Protein AF-A0A379B1W5-F1 (afdb_monomer)

Secondary structure (DSSP, 8-state):
--SSGGGTTT----TTT-THHHHHHHH---HHHHHHHHHT-HHHHHHHHHHHHHHIIIII-THHHHHHHHHTHHHHHHHHTGGGHHHHIIIIIIHHHHHHHHHIIIIIIIIIIIIIIIHHHHHHHHHHHHHHHHH----HHHHHHHHHHHHHHHHHHHHTTTT-

Solvent-accessible surface area (backbone atoms only — not comparable to full-atom values): 9416 Å² total; per-residue (Å²): 99,92,72,60,80,87,41,62,93,76,65,88,78,66,57,89,86,38,64,67,62,57,60,54,54,76,74,54,73,51,72,68,49,53,54,59,49,46,76,74,31,68,67,52,53,52,52,50,51,50,53,52,50,50,47,42,36,66,71,74,39,61,70,50,54,60,52,52,40,61,76,42,36,76,62,44,52,37,61,74,49,57,69,45,51,65,59,46,43,53,62,48,51,53,47,46,53,51,50,51,52,50,46,48,46,52,53,49,45,52,44,44,44,47,51,43,53,52,48,39,50,52,49,49,54,50,52,51,52,55,54,58,52,63,72,62,76,85,50,68,68,63,52,55,52,52,52,54,50,52,50,53,50,53,52,50,42,55,74,73,47,76,82,110

Sequence (164 aa):
MLYGDFFKDVIFVNADAHPTMHIMKEEFHGALAMVSHSLHSPVLYLATAGVLSAWLLYVKLPHLPAKIAQAFRPVYVLFENKYYLDALYFNVFAKGTRALGTFFWKVGDTAIIDNGIVNGSAKLVGAIAAQVRKAQTGFIYTYAAAMVFGVLVLLGMTFWGLFR

Mean predicted aligned error: 12.97 Å

Radius of gyration: 44.99 Å; Cα contacts (8 Å, |Δi|>4): 48; chains: 1; bounding box: 79×56×116 Å

Organism: Neisseria gonorrhoeae (NCBI:txid485)

Structure (mmCIF, N/CA/C/O backbone):
data_AF-A0A379B1W5-F1
#
_entry.id   AF-A0A379B1W5-F1
#
loop_
_atom_site.group_PDB
_atom_site.id
_atom_site.type_symbol
_atom_site.label_atom_id
_atom_site.label_alt_id
_atom_site.label_comp_id
_atom_site.label_asym_id
_atom_site.label_entity_id
_atom_site.label_seq_id
_atom_site.pdbx_PDB_ins_code
_atom_site.Cartn_x
_atom_site.Cartn_y
_atom_site.Cartn_z
_atom_site.occupancy
_atom_site.B_iso_or_equiv
_atom_site.auth_seq_id
_atom_site.auth_comp_id
_atom_site.auth_asym_id
_atom_site.auth_atom_id
_atom_site.pdbx_PDB_model_num
ATOM 1 N N . MET A 1 1 ? 27.502 27.803 -24.308 1.00 57.12 1 MET A N 1
ATOM 2 C CA . MET A 1 1 ? 26.954 28.785 -23.347 1.00 57.12 1 MET A CA 1
ATOM 3 C C . MET A 1 1 ? 28.073 29.364 -22.500 1.00 57.12 1 MET A C 1
ATOM 5 O O . MET A 1 1 ? 28.280 30.556 -22.599 1.00 57.12 1 MET A O 1
ATOM 9 N N . LEU A 1 2 ? 28.849 28.559 -21.767 1.00 65.44 2 LEU A N 1
ATOM 10 C CA . LEU A 1 2 ? 30.014 29.064 -21.022 1.00 65.44 2 LEU A CA 1
ATOM 11 C C . LEU A 1 2 ? 31.213 29.451 -21.918 1.00 65.44 2 LEU A C 1
ATOM 13 O O . LEU A 1 2 ? 31.936 30.390 -21.616 1.00 65.44 2 LEU A O 1
ATOM 17 N N . TYR A 1 3 ? 31.390 28.756 -23.046 1.00 68.25 3 TYR A N 1
ATOM 18 C CA . TYR A 1 3 ? 32.382 29.084 -24.073 1.00 68.25 3 TYR A CA 1
ATOM 19 C C . TYR A 1 3 ? 31.663 29.650 -25.310 1.00 68.25 3 TYR A C 1
ATOM 21 O O . TYR A 1 3 ? 30.730 29.017 -25.824 1.00 68.25 3 TYR A O 1
ATOM 29 N N . GLY A 1 4 ? 32.050 30.857 -25.734 1.00 69.88 4 GLY A N 1
ATOM 30 C CA . GLY A 1 4 ? 31.433 31.644 -26.814 1.00 69.88 4 GLY A CA 1
ATOM 31 C C . GLY A 1 4 ? 31.075 33.072 -26.374 1.00 69.88 4 GLY A C 1
ATOM 32 O O . GLY A 1 4 ? 31.181 33.400 -25.197 1.00 69.88 4 GLY A O 1
ATOM 33 N N . ASP A 1 5 ? 30.625 33.920 -27.304 1.00 72.38 5 ASP A N 1
ATOM 34 C CA . ASP A 1 5 ? 30.341 35.340 -27.015 1.00 72.38 5 ASP A CA 1
ATOM 35 C C . ASP A 1 5 ? 29.021 35.580 -26.254 1.00 72.38 5 ASP A C 1
ATOM 37 O O . ASP A 1 5 ? 28.769 36.680 -25.777 1.00 72.38 5 ASP A O 1
ATOM 41 N N . PHE A 1 6 ? 28.176 34.553 -26.105 1.00 71.94 6 PHE A N 1
ATOM 42 C CA . PHE A 1 6 ? 26.817 34.686 -25.561 1.00 71.94 6 PHE A CA 1
ATOM 43 C C . PHE A 1 6 ? 26.758 35.145 -24.089 1.00 71.94 6 PHE A C 1
ATOM 45 O O . PHE A 1 6 ? 25.831 35.853 -23.717 1.00 71.94 6 PHE A O 1
ATOM 52 N N . PHE A 1 7 ? 27.736 34.764 -23.258 1.00 76.75 7 PHE A N 1
ATOM 53 C CA . PHE A 1 7 ? 27.849 35.194 -21.850 1.00 76.75 7 PHE A CA 1
ATOM 54 C C . PHE A 1 7 ? 29.179 35.894 -21.548 1.00 76.75 7 PHE A C 1
ATOM 56 O O . PHE A 1 7 ? 29.622 35.942 -20.395 1.00 76.75 7 PHE A O 1
ATOM 63 N N . LYS A 1 8 ? 29.833 36.420 -22.585 1.00 68.88 8 LYS A N 1
ATOM 64 C CA . LYS A 1 8 ? 31.078 37.167 -22.427 1.00 68.88 8 LYS A CA 1
ATOM 65 C C . LYS A 1 8 ? 30.826 38.366 -21.504 1.00 68.88 8 LYS A C 1
ATOM 67 O O . LYS A 1 8 ? 29.803 39.030 -21.628 1.00 68.88 8 LYS A O 1
ATOM 72 N N . ASP A 1 9 ? 31.711 38.557 -20.527 1.00 75.00 9 ASP A N 1
ATOM 73 C CA . ASP A 1 9 ? 31.689 39.633 -19.518 1.00 75.00 9 ASP A CA 1
ATOM 74 C C . ASP A 1 9 ? 30.594 39.560 -18.432 1.00 75.00 9 ASP A C 1
ATOM 76 O O . ASP A 1 9 ? 30.586 40.379 -17.514 1.00 75.00 9 ASP A O 1
ATOM 80 N N . VAL A 1 10 ? 29.708 38.556 -18.468 1.00 79.94 10 VAL A N 1
ATOM 81 C CA . VAL A 1 10 ? 28.697 38.323 -17.413 1.00 79.94 10 VAL A CA 1
ATOM 82 C C . VAL A 1 10 ? 29.147 37.242 -16.428 1.00 79.94 10 VAL A C 1
ATOM 84 O O . VAL A 1 10 ? 28.869 37.325 -15.233 1.00 79.94 10 VAL A O 1
ATOM 87 N N . ILE A 1 11 ? 29.852 36.218 -16.919 1.00 76.50 11 ILE A N 1
ATOM 88 C CA . ILE A 1 11 ? 30.320 35.087 -16.113 1.00 76.50 11 ILE A CA 1
ATOM 89 C C . ILE A 1 11 ? 31.849 35.103 -16.072 1.00 76.50 11 ILE A C 1
ATOM 91 O O . ILE A 1 11 ? 32.508 34.910 -17.092 1.00 76.50 11 ILE A O 1
ATOM 95 N N . PHE A 1 12 ? 32.407 35.281 -14.875 1.00 75.50 12 PHE A N 1
ATOM 96 C CA . PHE A 1 12 ? 33.846 35.218 -14.625 1.00 75.50 12 PHE A CA 1
ATOM 97 C C . PHE A 1 12 ? 34.201 33.867 -14.005 1.00 75.50 12 PHE A C 1
ATOM 99 O O . PHE A 1 12 ? 33.796 33.561 -12.885 1.00 75.50 12 PHE A O 1
ATOM 106 N N . VAL A 1 13 ? 34.961 33.048 -14.734 1.00 74.19 13 VAL A N 1
ATOM 107 C CA . VAL A 1 13 ? 35.455 31.756 -14.240 1.00 74.19 13 VAL A CA 1
ATOM 108 C C . VAL A 1 13 ? 36.926 31.909 -13.871 1.00 74.19 13 VAL A C 1
ATOM 110 O O . VAL A 1 13 ? 37.757 32.171 -14.737 1.00 74.19 13 VAL A O 1
ATOM 113 N N . ASN A 1 14 ? 37.253 31.739 -12.587 1.00 77.00 14 ASN A N 1
ATOM 114 C CA . ASN A 1 14 ? 38.642 31.657 -12.139 1.00 77.00 14 ASN A CA 1
ATOM 115 C C . ASN A 1 14 ? 39.210 30.289 -12.541 1.00 77.00 14 ASN A C 1
ATOM 117 O O . ASN A 1 14 ? 38.819 29.256 -11.988 1.00 77.00 14 ASN A O 1
ATOM 121 N N . ALA A 1 15 ? 40.102 30.310 -13.525 1.00 69.81 15 ALA A N 1
ATOM 122 C CA . ALA A 1 15 ? 40.657 29.120 -14.148 1.00 69.81 15 ALA A CA 1
ATOM 123 C C . ALA A 1 15 ? 41.733 28.433 -13.278 1.00 69.81 15 ALA A C 1
ATOM 125 O O . ALA A 1 15 ? 41.878 27.214 -13.348 1.00 69.81 15 ALA A O 1
ATOM 126 N N . ASP A 1 16 ? 42.387 29.179 -12.378 1.00 75.25 16 ASP A N 1
ATOM 127 C CA . ASP A 1 16 ? 43.385 28.649 -11.436 1.00 75.25 16 ASP A CA 1
ATOM 128 C C . ASP A 1 16 ? 42.739 27.809 -10.325 1.00 75.25 16 ASP A C 1
ATOM 130 O O . ASP A 1 16 ? 43.295 26.807 -9.879 1.00 75.25 16 ASP A O 1
ATOM 134 N N . ALA A 1 17 ? 41.532 28.185 -9.890 1.00 79.06 17 ALA A N 1
ATOM 135 C CA . ALA A 1 17 ? 40.773 27.436 -8.888 1.00 79.06 17 ALA A CA 1
ATOM 136 C C . ALA A 1 17 ? 40.044 26.205 -9.467 1.00 79.06 17 ALA A C 1
ATOM 138 O O . ALA A 1 17 ? 39.684 25.299 -8.717 1.00 79.06 17 ALA A O 1
ATOM 139 N N . HIS A 1 18 ? 39.813 26.161 -10.787 1.00 75.31 18 HIS A N 1
ATOM 140 C CA . HIS A 1 18 ? 39.005 25.127 -11.448 1.00 75.31 18 HIS A CA 1
ATOM 141 C C . HIS A 1 18 ? 39.684 24.597 -12.727 1.00 75.31 18 HIS A C 1
ATOM 143 O O . HIS A 1 18 ? 39.225 24.880 -13.839 1.00 75.31 18 HIS A O 1
ATOM 149 N N . PRO A 1 19 ? 40.739 23.769 -12.597 1.00 79.19 19 PRO A N 1
ATOM 150 C CA . PRO A 1 19 ? 41.521 23.276 -13.737 1.00 79.19 19 PRO A CA 1
ATOM 151 C C . PRO A 1 19 ? 40.707 22.425 -14.730 1.00 79.19 19 PRO A C 1
ATOM 153 O O . PRO A 1 19 ? 41.030 22.360 -15.915 1.00 79.19 19 PRO A O 1
ATOM 156 N N . THR A 1 20 ? 39.600 21.819 -14.291 1.00 78.75 20 THR A N 1
ATOM 157 C CA . THR A 1 20 ? 38.675 21.042 -15.139 1.00 78.75 20 THR A CA 1
ATOM 158 C C . THR A 1 20 ? 37.995 21.880 -16.226 1.00 78.75 20 THR A C 1
ATOM 160 O O . THR A 1 20 ? 37.583 21.341 -17.255 1.00 78.75 20 THR A O 1
ATOM 163 N N . MET A 1 21 ? 37.926 23.202 -16.048 1.00 74.88 21 MET A N 1
ATOM 164 C CA . MET A 1 21 ? 37.337 24.128 -17.020 1.00 74.88 21 MET A CA 1
ATOM 165 C C . MET A 1 21 ? 38.229 24.346 -18.248 1.00 74.88 21 MET A C 1
ATOM 167 O O . MET A 1 21 ? 37.732 24.790 -19.284 1.00 74.88 21 MET A O 1
ATOM 171 N N . HIS A 1 22 ? 39.521 24.021 -18.168 1.00 74.19 22 HIS A N 1
ATOM 172 C CA . HIS A 1 22 ? 40.408 24.017 -19.333 1.00 74.19 22 HIS A CA 1
ATOM 173 C C . HIS A 1 22 ? 40.166 22.789 -20.209 1.00 74.19 22 HIS A C 1
ATOM 175 O O . HIS A 1 22 ? 39.947 22.929 -21.407 1.00 74.19 22 HIS A O 1
ATOM 181 N N . ILE A 1 23 ? 40.081 21.610 -19.591 1.00 78.25 23 ILE A N 1
ATOM 182 C CA . ILE A 1 23 ? 39.837 20.337 -20.286 1.00 78.25 23 ILE A CA 1
ATOM 183 C C . ILE A 1 23 ? 38.469 20.360 -20.984 1.00 78.25 23 ILE A C 1
ATOM 185 O O . ILE A 1 23 ? 38.334 19.987 -22.145 1.00 78.25 23 ILE A O 1
ATOM 189 N N . MET A 1 24 ? 37.440 20.890 -20.315 1.00 75.50 24 MET A N 1
ATOM 190 C CA . MET A 1 24 ? 36.100 20.998 -20.899 1.00 75.50 24 MET A CA 1
ATOM 191 C C . MET A 1 24 ? 36.037 21.965 -22.096 1.00 75.50 24 MET A C 1
ATOM 193 O O . MET A 1 24 ? 35.170 21.816 -22.956 1.00 75.50 24 MET A O 1
ATOM 197 N N . LYS A 1 25 ? 36.943 22.950 -22.169 1.00 74.50 25 LYS A N 1
ATOM 198 C CA . LYS A 1 25 ? 37.034 23.883 -23.301 1.00 74.50 25 LYS A CA 1
ATOM 199 C C . LYS A 1 25 ? 37.604 23.207 -24.550 1.00 74.50 25 LYS A C 1
ATOM 201 O O . LYS A 1 25 ? 37.180 23.551 -25.647 1.00 74.50 25 LYS A O 1
ATOM 206 N N . GLU A 1 26 ? 38.537 22.275 -24.381 1.00 76.06 26 GLU A N 1
ATOM 207 C CA . GLU A 1 26 ? 39.169 21.538 -25.485 1.00 76.06 26 GLU A CA 1
ATOM 208 C C . GLU A 1 26 ? 38.189 20.561 -26.150 1.00 76.06 26 GLU A C 1
ATOM 210 O O . GLU A 1 26 ? 38.157 20.450 -27.371 1.00 76.06 26 GLU A O 1
ATOM 215 N N . GLU A 1 27 ? 37.311 19.934 -25.367 1.00 75.19 27 GLU A N 1
ATOM 216 C CA . GLU A 1 27 ? 36.285 19.007 -25.870 1.00 75.19 27 GLU A CA 1
ATOM 217 C C . GLU A 1 27 ? 35.031 19.719 -26.427 1.00 75.19 27 GLU A C 1
ATOM 219 O O . GLU A 1 27 ? 34.225 19.135 -27.162 1.00 75.19 27 GLU A O 1
ATOM 224 N N . PHE A 1 28 ? 34.832 21.003 -26.107 1.00 74.00 28 PHE A N 1
ATOM 225 C CA . PHE A 1 28 ? 33.651 21.760 -26.527 1.00 74.00 28 PHE A CA 1
ATOM 226 C C . PHE A 1 28 ? 33.848 22.417 -27.901 1.00 74.00 28 PHE A C 1
ATOM 228 O O . PHE A 1 28 ? 34.289 23.556 -28.027 1.00 74.00 28 PHE A O 1
ATOM 235 N N . HIS A 1 29 ? 33.397 21.727 -28.946 1.00 76.62 29 HIS A N 1
ATOM 236 C CA . HIS A 1 29 ? 33.528 22.167 -30.342 1.00 76.62 29 HIS A CA 1
ATOM 237 C C . HIS A 1 29 ? 32.405 23.123 -30.818 1.00 76.62 29 HIS A C 1
ATOM 239 O O . HIS A 1 29 ? 32.289 23.429 -32.004 1.00 76.62 29 HIS A O 1
ATOM 245 N N . GLY A 1 30 ? 31.566 23.626 -29.905 1.00 81.62 30 GLY A N 1
ATOM 246 C CA . GLY A 1 30 ? 30.457 24.536 -30.215 1.00 81.62 30 GLY A CA 1
ATOM 247 C C . GLY A 1 30 ? 29.130 23.841 -30.550 1.00 81.62 30 GLY A C 1
ATOM 248 O O . GLY A 1 30 ? 29.060 22.636 -30.778 1.00 81.62 30 GLY A O 1
ATOM 249 N N . ALA A 1 31 ? 28.039 24.617 -30.573 1.00 80.31 31 ALA A N 1
ATOM 250 C CA . ALA A 1 31 ? 26.682 24.081 -30.733 1.00 80.31 31 ALA A CA 1
ATOM 251 C C . ALA A 1 31 ? 26.451 23.418 -32.104 1.00 80.31 31 ALA A C 1
ATOM 253 O O . ALA A 1 31 ? 25.837 22.358 -32.178 1.00 80.31 31 ALA A O 1
ATOM 254 N N . LEU A 1 32 ? 26.979 24.003 -33.185 1.00 82.25 32 LEU A N 1
ATOM 255 C CA . LEU A 1 32 ? 26.853 23.426 -34.528 1.00 82.25 32 LEU A CA 1
ATOM 256 C C . LEU A 1 32 ? 27.629 22.111 -34.671 1.00 82.25 32 LEU A C 1
ATOM 258 O O . LEU A 1 32 ? 27.135 21.192 -35.318 1.00 82.25 32 LEU A O 1
ATOM 262 N N . ALA A 1 33 ? 28.791 21.992 -34.021 1.00 83.56 33 ALA A N 1
ATOM 263 C CA . ALA A 1 33 ? 29.552 20.746 -33.998 1.00 83.56 33 ALA A CA 1
ATOM 264 C C . ALA A 1 33 ? 28.835 19.647 -33.200 1.00 83.56 33 ALA A C 1
ATOM 266 O O . ALA A 1 33 ? 28.872 18.482 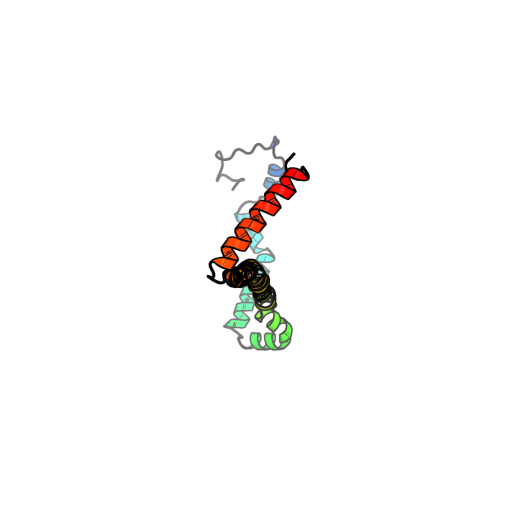-33.582 1.00 83.56 33 ALA A O 1
ATOM 267 N N . MET A 1 34 ? 28.120 20.000 -32.126 1.00 83.00 34 MET A N 1
ATOM 268 C CA . MET A 1 34 ? 27.267 19.036 -31.419 1.00 83.00 34 MET A CA 1
ATOM 269 C C . MET A 1 34 ? 26.105 18.548 -32.286 1.00 83.00 34 MET A C 1
ATOM 271 O O . MET A 1 34 ? 25.789 17.359 -32.276 1.00 83.00 34 MET A O 1
ATOM 275 N N . VAL A 1 35 ? 25.475 19.444 -33.055 1.00 85.50 35 VAL A N 1
ATOM 276 C CA . VAL A 1 35 ? 24.389 19.072 -33.973 1.00 85.50 35 VAL A CA 1
ATOM 277 C C . VAL A 1 35 ? 24.907 18.151 -35.075 1.00 85.50 35 VAL A C 1
ATOM 279 O O . VAL A 1 35 ? 24.300 17.109 -35.315 1.00 85.50 35 VAL A O 1
ATOM 282 N N . SER A 1 36 ? 26.038 18.475 -35.707 1.00 87.50 36 SER A N 1
ATOM 283 C CA . SER A 1 36 ? 26.619 17.611 -36.741 1.00 87.50 36 SER A CA 1
ATOM 284 C C . SER A 1 36 ? 27.065 16.260 -36.179 1.00 87.50 36 SER A C 1
ATOM 286 O O . SER A 1 36 ? 26.840 15.232 -36.813 1.00 87.50 36 SER A O 1
ATOM 288 N N . HIS A 1 37 ? 27.613 16.229 -34.963 1.00 86.06 37 HIS A N 1
ATOM 289 C CA . HIS A 1 37 ? 27.961 14.980 -34.290 1.00 86.06 37 HIS A CA 1
ATOM 290 C C . HIS A 1 37 ? 26.721 14.124 -33.984 1.00 86.06 37 HIS A C 1
ATOM 292 O O . HIS A 1 37 ? 26.741 12.908 -34.174 1.00 86.06 37 HIS A O 1
ATOM 298 N N . SER A 1 38 ? 25.611 14.754 -33.588 1.00 85.62 38 SER A N 1
ATOM 299 C CA . SER A 1 38 ? 24.331 14.071 -33.360 1.00 85.62 38 SER A CA 1
ATOM 300 C C . SER A 1 38 ? 23.817 13.353 -34.615 1.00 85.62 38 SER A C 1
ATOM 302 O O . SER A 1 38 ? 23.275 12.254 -34.503 1.00 85.62 38 SER A O 1
ATOM 304 N N . LEU A 1 39 ? 24.061 13.905 -35.814 1.00 89.00 39 LEU A N 1
ATOM 305 C CA . LEU A 1 39 ? 23.669 13.276 -37.086 1.00 89.00 39 LEU A CA 1
ATOM 306 C C . LEU A 1 39 ? 24.348 11.925 -37.333 1.00 89.00 39 LEU A C 1
ATOM 308 O O . LEU A 1 39 ? 23.765 11.063 -37.985 1.00 89.00 39 LEU A O 1
ATOM 312 N N . HIS A 1 40 ? 25.551 11.733 -36.794 1.00 90.56 40 HIS A N 1
ATOM 313 C CA . HIS A 1 40 ? 26.306 10.486 -36.909 1.00 90.56 40 HIS A CA 1
ATOM 314 C C . HIS A 1 40 ? 26.237 9.620 -35.646 1.00 90.56 40 HIS A C 1
ATOM 316 O O . HIS A 1 40 ? 26.875 8.568 -35.580 1.00 90.56 40 HIS A O 1
ATOM 322 N N . SER A 1 41 ? 25.458 10.038 -34.646 1.00 92.06 41 SER A N 1
ATOM 323 C CA . SER A 1 41 ? 25.336 9.316 -33.388 1.00 92.06 41 SER A CA 1
ATOM 324 C C . SER A 1 41 ? 24.481 8.052 -33.550 1.00 92.06 41 SER A C 1
ATOM 326 O O . SER A 1 41 ? 23.395 8.108 -34.139 1.00 92.06 41 SER A O 1
ATOM 328 N N . PRO A 1 42 ? 24.888 6.917 -32.949 1.00 93.00 42 PRO A N 1
ATOM 329 C CA . PRO A 1 42 ? 24.076 5.700 -32.939 1.00 93.00 42 PRO A CA 1
ATOM 330 C C . PRO A 1 42 ? 22.705 5.916 -32.284 1.00 93.00 42 PRO A C 1
ATOM 332 O O . PRO A 1 42 ? 21.741 5.244 -32.645 1.00 93.00 42 PRO A O 1
ATOM 335 N N . VAL A 1 43 ? 22.588 6.882 -31.367 1.00 93.25 43 VAL A N 1
ATOM 336 C CA . VAL A 1 43 ? 21.318 7.229 -30.713 1.00 93.25 43 VAL A CA 1
ATOM 337 C C . VAL A 1 43 ? 20.290 7.710 -31.737 1.00 93.25 43 VAL A C 1
ATOM 339 O O . VAL A 1 43 ? 19.144 7.258 -31.710 1.00 93.25 43 VAL A O 1
ATOM 342 N N . LEU A 1 44 ? 20.697 8.577 -32.672 1.00 93.50 44 LEU A N 1
ATOM 343 C CA . LEU A 1 44 ? 19.799 9.104 -33.699 1.00 93.50 44 LEU A CA 1
ATOM 344 C C . LEU A 1 44 ? 19.330 7.990 -34.640 1.00 93.50 44 LEU A C 1
ATOM 346 O O . LEU A 1 44 ? 18.145 7.918 -34.975 1.00 93.50 44 LEU A O 1
ATOM 350 N N . TYR A 1 45 ? 20.236 7.091 -35.025 1.00 94.94 45 TYR A N 1
ATOM 351 C CA . TYR A 1 45 ? 19.902 5.960 -35.886 1.00 94.94 45 TYR A CA 1
ATOM 352 C C . TYR A 1 45 ? 18.946 4.977 -35.211 1.00 94.94 45 TYR A C 1
ATOM 354 O O . TYR A 1 45 ? 17.957 4.586 -35.829 1.00 94.94 45 TYR A O 1
ATOM 362 N N . LEU A 1 46 ? 19.176 4.620 -33.944 1.00 95.94 46 LEU A N 1
ATOM 363 C CA . LEU A 1 46 ? 18.285 3.727 -33.196 1.00 95.94 46 LEU A CA 1
ATOM 364 C C . LEU A 1 46 ? 16.901 4.348 -32.978 1.00 95.94 46 LEU A C 1
ATOM 366 O O . LEU A 1 46 ? 15.890 3.670 -33.164 1.00 95.94 46 LEU A O 1
ATOM 370 N N . ALA A 1 47 ? 16.839 5.640 -32.645 1.00 95.56 47 ALA A N 1
ATOM 371 C CA . ALA A 1 47 ? 15.575 6.355 -32.498 1.00 95.56 47 ALA A CA 1
ATOM 372 C C . ALA A 1 47 ? 14.796 6.392 -33.823 1.00 95.56 47 ALA A C 1
ATOM 374 O O . ALA A 1 47 ? 13.613 6.046 -33.862 1.00 95.56 47 ALA A O 1
ATOM 375 N N . THR A 1 48 ? 15.473 6.736 -34.923 1.00 95.94 48 THR A N 1
ATOM 376 C CA . THR A 1 48 ? 14.866 6.768 -36.262 1.00 95.94 48 THR A CA 1
ATOM 377 C C . THR A 1 48 ? 14.398 5.376 -36.685 1.00 95.94 48 THR A C 1
ATOM 379 O O . THR A 1 48 ? 13.268 5.222 -37.146 1.00 95.94 48 THR A O 1
ATOM 382 N N . ALA A 1 49 ? 15.209 4.339 -36.462 1.00 96.75 49 ALA A N 1
ATOM 383 C CA . ALA A 1 49 ? 14.835 2.954 -36.733 1.00 96.75 49 ALA A CA 1
ATOM 384 C C . ALA A 1 49 ? 13.611 2.518 -35.913 1.00 96.75 49 ALA A C 1
ATOM 386 O O . ALA A 1 49 ? 12.734 1.841 -36.451 1.00 96.75 49 ALA A O 1
ATOM 387 N N . GLY A 1 50 ? 13.504 2.940 -34.650 1.00 96.31 50 GLY A N 1
ATOM 388 C CA . GLY A 1 50 ? 12.334 2.690 -33.807 1.00 96.31 50 GLY A CA 1
ATOM 389 C C . GLY A 1 50 ? 11.058 3.316 -34.376 1.00 96.31 50 GLY A C 1
ATOM 390 O O . GLY A 1 50 ? 10.043 2.630 -34.513 1.00 96.31 50 GLY A O 1
ATOM 391 N N . VAL A 1 51 ? 11.123 4.586 -34.786 1.00 96.88 51 VAL A N 1
ATOM 392 C CA . VAL A 1 51 ? 9.988 5.299 -35.401 1.00 96.88 51 VAL A CA 1
ATOM 393 C C . VAL A 1 51 ? 9.581 4.658 -36.727 1.00 96.88 51 VAL A C 1
ATOM 395 O O . VAL A 1 51 ? 8.395 4.404 -36.945 1.00 96.88 51 VAL A O 1
ATOM 398 N N . LEU A 1 52 ? 10.545 4.345 -37.597 1.00 96.81 52 LEU A N 1
ATOM 399 C CA . LEU A 1 52 ? 10.270 3.688 -38.876 1.00 96.81 52 LEU A CA 1
ATOM 400 C C . LEU A 1 52 ? 9.674 2.289 -38.680 1.00 96.81 52 LEU A C 1
ATOM 402 O O . LEU A 1 52 ? 8.731 1.926 -39.382 1.00 96.81 52 LEU A O 1
ATOM 406 N N . SER A 1 53 ? 10.171 1.529 -37.700 1.00 94.25 53 SER A N 1
ATOM 407 C CA . SER A 1 53 ? 9.634 0.208 -37.355 1.00 94.25 53 SER A CA 1
ATOM 408 C C . SER A 1 53 ? 8.192 0.307 -36.858 1.00 94.25 53 SER A C 1
ATOM 410 O O . SER A 1 53 ? 7.337 -0.455 -37.307 1.00 94.25 53 SER A O 1
ATOM 412 N N . ALA A 1 54 ? 7.889 1.276 -35.990 1.00 93.94 54 ALA A N 1
ATOM 413 C CA . ALA A 1 54 ? 6.527 1.523 -35.523 1.00 93.94 54 ALA A CA 1
ATOM 414 C C . ALA A 1 54 ? 5.598 1.939 -36.675 1.00 93.94 54 ALA A C 1
ATOM 416 O O . ALA A 1 54 ? 4.513 1.378 -36.822 1.00 93.94 54 ALA A O 1
ATOM 417 N N . TRP A 1 55 ? 6.029 2.861 -37.540 1.00 95.31 55 TRP A N 1
ATOM 418 C CA . TRP A 1 55 ? 5.252 3.264 -38.714 1.00 95.31 55 TRP A CA 1
ATOM 419 C C . TRP A 1 55 ? 4.976 2.082 -39.651 1.00 95.31 55 TRP A C 1
ATOM 421 O O . TRP A 1 55 ? 3.841 1.875 -40.081 1.00 95.31 55 TRP A O 1
ATOM 431 N N . LEU A 1 56 ? 5.983 1.254 -39.926 1.00 95.25 56 LEU A N 1
ATOM 432 C CA . LEU A 1 56 ? 5.827 0.079 -40.778 1.00 95.25 56 LEU A CA 1
ATOM 433 C C . LEU A 1 56 ? 4.837 -0.926 -40.174 1.00 95.25 56 LEU A C 1
ATOM 435 O O . LEU A 1 56 ? 3.946 -1.400 -40.878 1.00 95.25 56 LEU A O 1
ATOM 439 N N . LEU A 1 57 ? 4.959 -1.216 -38.878 1.00 93.56 57 LEU A N 1
ATOM 440 C CA . LEU A 1 57 ? 4.134 -2.203 -38.182 1.00 93.56 57 LEU A CA 1
ATOM 441 C C . LEU A 1 57 ? 2.686 -1.747 -37.960 1.00 93.56 57 LEU A C 1
ATOM 443 O O . LEU A 1 57 ? 1.786 -2.578 -38.036 1.00 93.56 57 LEU A O 1
ATOM 447 N N . TYR A 1 58 ? 2.448 -0.458 -37.709 1.00 92.12 58 TYR A N 1
ATOM 448 C CA . TYR A 1 58 ? 1.110 0.049 -37.379 1.00 92.12 58 TYR A CA 1
ATOM 449 C C . TYR A 1 58 ? 0.391 0.738 -38.545 1.00 92.12 58 TYR A C 1
ATOM 451 O O . TYR A 1 58 ? -0.837 0.740 -38.564 1.00 92.12 58 TYR A O 1
ATOM 459 N N . VAL A 1 59 ? 1.110 1.287 -39.533 1.00 93.00 59 VAL A N 1
ATOM 460 C CA . VAL A 1 59 ? 0.504 1.986 -40.686 1.00 93.00 59 VAL A CA 1
ATOM 461 C C . VAL A 1 59 ? 0.539 1.137 -41.954 1.00 93.00 59 VAL A C 1
ATOM 463 O O . VAL A 1 59 ? -0.468 1.041 -42.652 1.00 93.00 59 VAL A O 1
ATOM 466 N N . LYS A 1 60 ? 1.680 0.518 -42.287 1.00 93.50 60 LYS A N 1
ATOM 467 C CA . LYS A 1 60 ? 1.825 -0.229 -43.552 1.00 93.50 60 LYS A CA 1
ATOM 468 C C . LYS A 1 60 ? 1.402 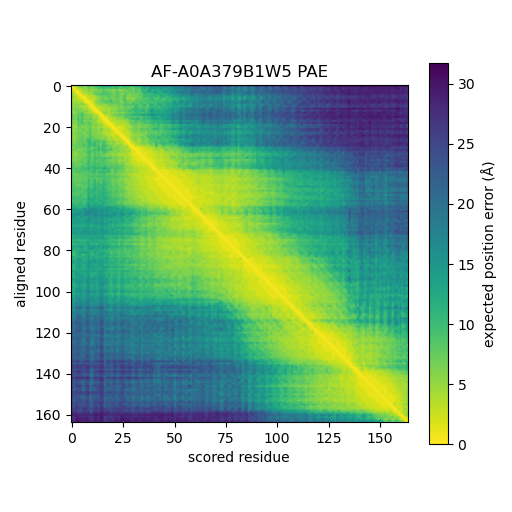-1.694 -43.455 1.00 93.50 60 LYS A C 1
ATOM 470 O O . LYS A 1 60 ? 0.790 -2.200 -44.393 1.00 93.50 60 LYS A O 1
ATOM 475 N N . LEU A 1 61 ? 1.733 -2.383 -42.363 1.00 92.56 61 LEU A N 1
ATOM 476 C CA . LEU A 1 61 ? 1.544 -3.831 -42.208 1.00 92.56 61 LEU A CA 1
ATOM 477 C C . LEU A 1 61 ? 0.896 -4.189 -40.852 1.00 92.56 61 LEU A C 1
ATOM 479 O O . LEU A 1 61 ? 1.498 -4.907 -40.050 1.00 92.56 61 LEU A O 1
ATOM 483 N N . PRO A 1 62 ? -0.364 -3.772 -40.607 1.00 89.50 62 PRO A N 1
ATOM 484 C CA . PRO A 1 62 ? -1.038 -3.916 -39.308 1.00 89.50 62 PRO A CA 1
ATOM 485 C C . PRO A 1 62 ? -1.311 -5.366 -38.873 1.00 89.50 62 PRO A C 1
ATOM 487 O O . PRO A 1 62 ? -1.671 -5.617 -37.727 1.00 89.50 62 PRO A O 1
ATOM 490 N N . HIS A 1 63 ? -1.130 -6.348 -39.760 1.00 89.56 63 HIS A N 1
ATOM 491 C CA . HIS A 1 63 ? -1.286 -7.768 -39.435 1.00 89.56 63 HIS A CA 1
ATOM 492 C C . HIS A 1 63 ? -0.038 -8.386 -38.774 1.00 89.56 63 HIS A C 1
ATOM 494 O O . HIS A 1 63 ? -0.126 -9.473 -38.200 1.00 89.56 63 HIS A O 1
ATOM 500 N N . LEU A 1 64 ? 1.129 -7.735 -38.861 1.00 89.94 64 LEU A N 1
ATOM 501 C CA . LEU A 1 64 ? 2.378 -8.241 -38.281 1.00 89.94 64 LEU A CA 1
ATOM 502 C C . LEU A 1 64 ? 2.428 -8.144 -36.747 1.00 89.94 64 LEU A C 1
ATOM 504 O O . LEU A 1 64 ? 2.814 -9.142 -36.135 1.00 89.94 64 LEU A O 1
ATOM 508 N N . PRO A 1 65 ? 2.002 -7.040 -36.094 1.00 89.25 65 PRO A N 1
ATOM 509 C CA . PRO A 1 65 ? 1.990 -6.947 -34.632 1.00 89.25 65 PRO A CA 1
ATOM 510 C C . PRO A 1 65 ? 1.244 -8.096 -33.954 1.00 89.25 65 PRO A C 1
ATOM 512 O O . PRO A 1 65 ? 1.752 -8.680 -33.002 1.00 89.25 65 PRO A O 1
ATOM 515 N N . ALA A 1 66 ? 0.081 -8.483 -34.488 1.00 88.88 66 ALA A N 1
ATOM 516 C CA . ALA A 1 66 ? -0.709 -9.587 -33.947 1.00 88.88 66 ALA A CA 1
ATOM 517 C C . ALA A 1 66 ? 0.025 -10.936 -34.050 1.00 88.88 66 ALA A C 1
ATOM 519 O O . ALA A 1 66 ? -0.001 -11.727 -33.109 1.00 88.88 66 ALA A O 1
ATOM 520 N N . LYS A 1 67 ? 0.730 -11.189 -35.161 1.00 91.19 67 LYS A N 1
ATOM 521 C CA . LYS A 1 67 ? 1.544 -12.405 -35.330 1.00 91.19 67 LYS A CA 1
ATOM 522 C C . LYS A 1 67 ? 2.744 -12.425 -34.383 1.00 91.19 67 LYS A C 1
ATOM 524 O O . LYS A 1 67 ? 3.031 -13.461 -33.789 1.00 91.19 67 LYS A O 1
ATOM 529 N N . ILE A 1 68 ? 3.415 -11.286 -34.207 1.00 90.44 68 ILE A N 1
ATOM 530 C CA . ILE A 1 68 ? 4.547 -11.146 -33.279 1.00 90.44 68 ILE A CA 1
ATOM 531 C C . ILE A 1 68 ? 4.076 -11.364 -31.833 1.00 90.44 68 ILE A C 1
ATOM 533 O O . ILE A 1 68 ? 4.705 -12.118 -31.091 1.00 90.44 68 ILE A O 1
ATOM 537 N N . ALA A 1 69 ? 2.938 -10.777 -31.453 1.00 91.12 69 ALA A N 1
ATOM 538 C CA . ALA A 1 69 ? 2.335 -10.964 -30.135 1.00 91.12 69 ALA A CA 1
ATOM 539 C C . ALA A 1 69 ? 1.944 -12.428 -29.876 1.00 91.12 69 ALA A C 1
ATOM 541 O O . ALA A 1 69 ? 2.141 -12.926 -28.771 1.00 91.12 69 ALA A O 1
ATOM 542 N N . GLN A 1 70 ? 1.442 -13.145 -30.887 1.00 92.19 70 GLN A N 1
ATOM 543 C CA . GLN A 1 70 ? 1.148 -14.577 -30.768 1.00 92.19 70 GLN A CA 1
ATOM 544 C C . GLN A 1 70 ? 2.417 -15.426 -30.617 1.00 92.19 70 GLN A C 1
ATOM 546 O O . GLN A 1 70 ? 2.439 -16.331 -29.785 1.00 92.19 70 GLN A O 1
ATOM 551 N N . ALA A 1 71 ? 3.478 -15.122 -31.370 1.00 93.00 71 ALA A N 1
ATOM 552 C CA . ALA A 1 71 ? 4.749 -15.842 -31.286 1.00 93.00 71 ALA A CA 1
ATOM 553 C C . ALA A 1 71 ? 5.446 -15.645 -29.926 1.00 93.00 71 ALA A C 1
ATOM 555 O O . ALA A 1 71 ? 5.968 -16.599 -29.354 1.00 93.00 71 ALA A O 1
ATOM 556 N N . PHE A 1 72 ? 5.401 -14.428 -29.374 1.00 93.06 72 PHE A N 1
ATOM 557 C CA . PHE A 1 72 ? 6.009 -14.074 -28.084 1.00 93.06 72 PHE A CA 1
ATOM 558 C C . PHE A 1 72 ? 4.974 -13.872 -26.975 1.00 93.06 72 PHE A C 1
ATOM 560 O O . PHE A 1 72 ? 5.164 -13.053 -26.073 1.00 93.06 72 PHE A O 1
ATOM 567 N N . ARG A 1 73 ? 3.882 -14.644 -27.014 1.00 92.31 73 ARG A N 1
ATOM 568 C CA . ARG A 1 73 ? 2.740 -14.489 -26.105 1.00 92.31 73 ARG A CA 1
ATOM 569 C C . ARG A 1 73 ? 3.118 -14.393 -24.620 1.00 92.31 73 ARG A C 1
ATOM 571 O O . ARG A 1 73 ? 2.578 -13.507 -23.969 1.00 92.31 73 ARG A O 1
ATOM 578 N N . PRO A 1 74 ? 4.039 -15.207 -24.062 1.00 91.56 74 PRO A N 1
ATOM 579 C CA . PRO A 1 74 ? 4.399 -15.094 -22.646 1.00 91.56 74 PRO A CA 1
ATOM 580 C C . PRO A 1 74 ? 4.977 -13.720 -22.277 1.00 91.56 74 PRO A C 1
ATOM 582 O O . PRO A 1 74 ? 4.622 -13.150 -21.250 1.00 91.56 74 PRO A O 1
ATOM 585 N N . VAL A 1 75 ? 5.833 -13.168 -23.140 1.00 93.00 75 VAL A N 1
ATOM 586 C CA . VAL A 1 75 ? 6.477 -11.862 -22.932 1.00 93.00 75 VAL A CA 1
ATOM 587 C C . VAL A 1 75 ? 5.488 -10.728 -23.190 1.00 93.00 75 VAL A C 1
ATOM 589 O O . VAL A 1 75 ? 5.429 -9.773 -22.420 1.00 93.00 75 VAL A O 1
ATOM 592 N N . TYR A 1 76 ? 4.665 -10.859 -24.233 1.00 92.75 76 TYR A N 1
ATOM 593 C CA . TYR A 1 76 ? 3.606 -9.901 -24.539 1.00 92.75 76 TYR A CA 1
ATOM 594 C C . TYR A 1 76 ? 2.628 -9.766 -23.368 1.00 92.75 76 TYR A C 1
ATOM 596 O O . TYR A 1 76 ? 2.396 -8.660 -22.895 1.00 92.75 76 TYR A O 1
ATOM 604 N N . VAL A 1 77 ? 2.144 -10.892 -22.835 1.00 93.50 77 VAL A N 1
ATOM 605 C CA . VAL A 1 77 ? 1.232 -10.924 -21.683 1.00 93.50 77 VAL A CA 1
ATOM 606 C C . VAL A 1 77 ? 1.894 -10.333 -20.434 1.00 93.50 77 VAL A C 1
ATOM 608 O O . VAL A 1 77 ? 1.219 -9.666 -19.653 1.00 93.50 77 VAL A O 1
ATOM 611 N N . LEU A 1 78 ? 3.201 -10.532 -20.229 1.00 94.12 78 LEU A N 1
ATOM 612 C CA . LEU A 1 78 ? 3.923 -9.918 -19.110 1.00 94.12 78 LEU A CA 1
ATOM 613 C C . LEU A 1 78 ? 3.916 -8.384 -19.202 1.00 94.12 78 LEU A C 1
ATOM 615 O O . LEU A 1 78 ? 3.602 -7.718 -18.214 1.00 94.12 78 LEU A O 1
ATOM 619 N N . PHE A 1 79 ? 4.239 -7.825 -20.372 1.00 93.06 79 PHE A N 1
ATOM 620 C CA . PHE A 1 79 ? 4.226 -6.374 -20.585 1.00 93.06 79 PHE A CA 1
ATOM 621 C C . PHE A 1 79 ? 2.806 -5.799 -20.582 1.00 93.06 79 PHE A C 1
ATOM 623 O O . PHE A 1 79 ? 2.585 -4.737 -20.002 1.00 93.06 79 PHE A O 1
ATOM 630 N N . GLU A 1 80 ? 1.838 -6.518 -21.150 1.00 93.31 80 GLU A N 1
ATOM 631 C CA . GLU A 1 80 ? 0.417 -6.151 -21.142 1.00 93.31 80 GLU A CA 1
ATOM 632 C C . GLU A 1 80 ? -0.130 -6.055 -19.711 1.00 93.31 80 GLU A C 1
ATOM 634 O O . GLU A 1 80 ? -0.818 -5.097 -19.366 1.00 93.31 80 GLU A O 1
ATOM 639 N N . ASN A 1 81 ? 0.264 -6.985 -18.835 1.00 94.12 81 ASN A N 1
ATOM 640 C CA . ASN A 1 81 ? -0.095 -6.962 -17.416 1.00 94.12 81 ASN A CA 1
ATOM 641 C C . ASN A 1 81 ? 0.831 -6.075 -16.566 1.00 94.12 81 ASN A C 1
ATOM 643 O O . ASN A 1 81 ? 0.833 -6.204 -15.340 1.00 94.12 81 ASN A O 1
ATOM 647 N N . LYS A 1 82 ? 1.632 -5.187 -17.179 1.00 92.12 82 LYS A N 1
ATOM 648 C CA . LYS A 1 82 ? 2.571 -4.282 -16.488 1.00 92.12 82 LYS A CA 1
ATOM 649 C C . LYS A 1 82 ? 3.448 -5.010 -15.461 1.00 92.12 82 LYS A C 1
ATOM 651 O O . LYS A 1 82 ? 3.584 -4.583 -14.313 1.00 92.12 82 LYS A O 1
ATOM 656 N N . TYR A 1 83 ? 4.000 -6.156 -15.851 1.00 92.50 83 TYR A N 1
ATOM 657 C CA . TYR A 1 83 ? 4.809 -7.021 -14.985 1.00 92.50 83 TYR A CA 1
ATOM 658 C C . TYR A 1 83 ? 4.079 -7.537 -13.732 1.00 92.50 83 TYR A C 1
ATOM 660 O O . TYR A 1 83 ? 4.724 -7.963 -12.778 1.00 92.50 83 TYR A O 1
ATOM 668 N N . TYR A 1 84 ? 2.742 -7.502 -13.710 1.00 92.44 84 TYR A N 1
ATOM 669 C CA . TYR A 1 84 ? 1.897 -7.858 -12.564 1.00 92.44 84 TYR A CA 1
ATOM 670 C C . TYR A 1 84 ? 2.164 -7.044 -11.286 1.00 92.44 84 TYR A C 1
ATOM 672 O O . TYR A 1 84 ? 1.658 -7.397 -10.218 1.00 92.44 84 TYR A O 1
ATOM 680 N N . LEU A 1 85 ? 2.903 -5.932 -11.376 1.00 92.94 85 LEU A N 1
ATOM 681 C CA . LEU A 1 85 ? 3.226 -5.097 -10.216 1.00 92.94 85 LEU A CA 1
ATOM 682 C C . LEU A 1 85 ? 1.966 -4.464 -9.618 1.00 92.94 85 LEU A C 1
ATOM 684 O O . LEU A 1 85 ? 1.787 -4.494 -8.401 1.00 92.94 85 LEU A O 1
ATOM 688 N N . ASP A 1 86 ? 1.048 -3.992 -10.466 1.00 92.00 86 ASP A N 1
ATOM 689 C CA . ASP A 1 86 ? -0.250 -3.461 -10.034 1.00 92.00 86 ASP A CA 1
ATOM 690 C C . ASP A 1 86 ? -1.045 -4.539 -9.271 1.00 92.00 86 ASP A C 1
ATOM 692 O O . ASP A 1 86 ? -1.555 -4.302 -8.174 1.00 92.00 86 ASP A O 1
ATOM 696 N N . ALA A 1 87 ? -1.112 -5.759 -9.818 1.00 91.75 87 ALA A N 1
ATOM 697 C CA . ALA A 1 87 ? -1.845 -6.868 -9.211 1.00 91.75 87 ALA A CA 1
ATOM 698 C C . ALA A 1 87 ? -1.245 -7.283 -7.861 1.00 91.75 87 ALA A C 1
ATOM 700 O O . ALA A 1 87 ? -1.992 -7.542 -6.914 1.00 91.75 87 ALA A O 1
ATOM 701 N N . LEU A 1 88 ? 0.085 -7.309 -7.751 1.00 93.69 88 LEU A N 1
ATOM 702 C CA . LEU A 1 88 ? 0.789 -7.558 -6.496 1.00 93.69 88 LEU A CA 1
ATOM 703 C C . LEU A 1 88 ? 0.467 -6.470 -5.466 1.00 93.69 88 LEU A C 1
ATOM 705 O O . LEU A 1 88 ? 0.117 -6.779 -4.327 1.00 93.69 88 LEU A O 1
ATOM 709 N N . TYR A 1 89 ? 0.533 -5.202 -5.871 1.00 93.38 89 TYR A N 1
ATOM 710 C CA . TYR A 1 89 ? 0.275 -4.072 -4.987 1.00 93.38 89 TYR A CA 1
ATOM 711 C C . TYR A 1 89 ? -1.140 -4.109 -4.405 1.00 93.38 89 TYR A C 1
ATOM 713 O O . TYR A 1 89 ? -1.321 -4.087 -3.185 1.00 93.38 89 TYR A O 1
ATOM 721 N N . PHE A 1 90 ? -2.155 -4.241 -5.259 1.00 92.25 90 PHE A N 1
ATOM 722 C CA . PHE A 1 90 ? -3.542 -4.256 -4.800 1.00 92.25 90 PHE A CA 1
ATOM 723 C C . PHE A 1 90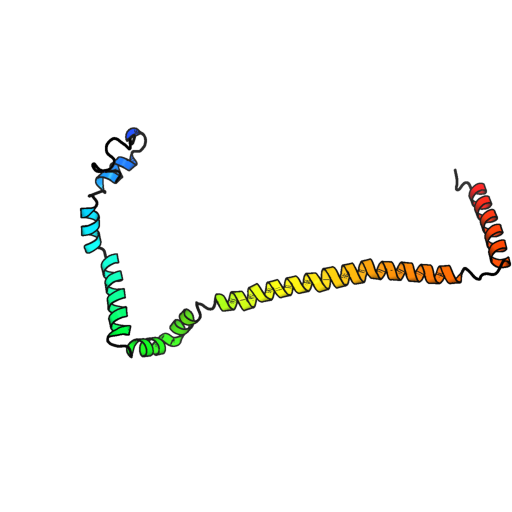 ? -3.891 -5.517 -4.007 1.00 92.25 90 PHE A C 1
ATOM 725 O O . PHE A 1 90 ? -4.594 -5.433 -2.997 1.00 92.25 90 PHE A O 1
ATOM 732 N N . ASN A 1 91 ? -3.421 -6.691 -4.438 1.00 93.31 91 ASN A N 1
ATOM 733 C CA . ASN A 1 91 ? -3.826 -7.943 -3.803 1.00 93.31 91 ASN A CA 1
ATOM 734 C C . ASN A 1 91 ? -3.051 -8.267 -2.532 1.00 93.31 91 ASN A C 1
ATOM 736 O O . ASN A 1 91 ? -3.639 -8.843 -1.621 1.00 93.31 91 ASN A O 1
ATOM 740 N N . VAL A 1 92 ? -1.769 -7.917 -2.467 1.00 93.62 92 VAL A N 1
ATOM 741 C CA . VAL A 1 92 ? -0.923 -8.244 -1.316 1.00 93.62 92 VAL A CA 1
ATOM 742 C C . VAL A 1 92 ? -0.842 -7.054 -0.378 1.00 93.62 92 VAL A C 1
ATOM 744 O O . VAL A 1 92 ? -1.273 -7.148 0.769 1.00 93.62 92 VAL A O 1
ATOM 747 N N . PHE A 1 93 ? -0.353 -5.915 -0.863 1.00 94.56 93 PHE A N 1
ATOM 748 C CA . PHE A 1 93 ? -0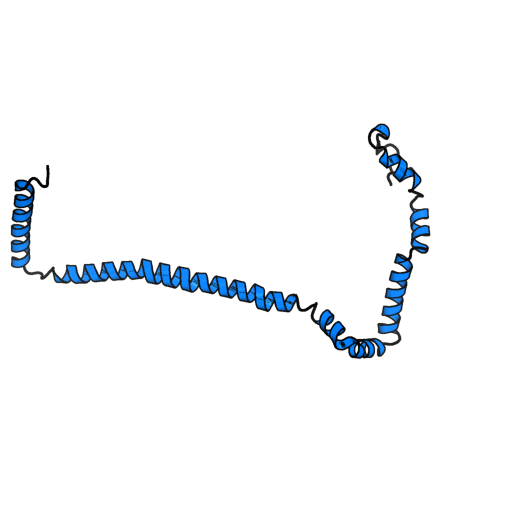.065 -4.781 0.010 1.00 94.56 93 PHE A CA 1
ATOM 749 C C . PHE A 1 93 ? -1.338 -4.067 0.460 1.00 94.56 93 PHE A C 1
ATOM 751 O O . PHE A 1 93 ? -1.560 -3.939 1.660 1.00 94.56 93 PHE A O 1
ATOM 758 N N . ALA A 1 94 ? -2.211 -3.655 -0.461 1.00 94.19 94 ALA A N 1
ATOM 759 C CA . ALA A 1 94 ? -3.404 -2.885 -0.103 1.00 94.19 94 ALA A CA 1
ATOM 760 C C . ALA A 1 94 ? -4.418 -3.708 0.714 1.00 94.19 94 ALA A C 1
ATOM 762 O O . ALA A 1 94 ? -4.945 -3.235 1.723 1.00 94.19 94 ALA A O 1
ATOM 763 N N . LYS A 1 95 ? -4.687 -4.959 0.315 1.00 94.75 95 LYS A N 1
ATOM 764 C CA . LYS A 1 95 ? -5.553 -5.852 1.105 1.00 94.75 95 LYS A CA 1
ATOM 765 C C . LYS A 1 95 ? -4.902 -6.246 2.430 1.00 94.75 95 LYS A C 1
ATOM 767 O O . LYS A 1 95 ? -5.595 -6.258 3.445 1.00 94.75 95 LYS A O 1
ATOM 772 N N . GLY A 1 96 ? -3.598 -6.526 2.434 1.00 94.50 96 GLY A N 1
ATOM 773 C CA . GLY A 1 96 ? -2.859 -6.913 3.634 1.00 94.50 96 GLY A CA 1
ATOM 774 C C . GLY A 1 96 ? -2.861 -5.821 4.699 1.00 94.50 96 GLY A C 1
ATOM 775 O O . GLY A 1 96 ? -3.228 -6.082 5.844 1.00 94.50 96 GLY A O 1
ATOM 776 N N . THR A 1 97 ? -2.549 -4.578 4.326 1.00 94.69 97 THR A N 1
ATOM 777 C CA . THR A 1 97 ? -2.564 -3.443 5.265 1.00 94.69 97 THR A CA 1
ATOM 778 C C . THR A 1 97 ? -3.969 -3.146 5.777 1.00 94.69 97 THR A C 1
ATOM 780 O O . THR A 1 97 ? -4.149 -2.910 6.971 1.00 94.69 97 THR A O 1
ATOM 783 N N . ARG A 1 98 ? -4.994 -3.235 4.919 1.00 94.38 98 ARG A N 1
ATOM 784 C CA . ARG A 1 98 ? -6.393 -3.055 5.335 1.00 94.38 98 ARG A CA 1
ATOM 785 C C . ARG A 1 98 ? -6.859 -4.145 6.299 1.00 94.38 98 ARG A C 1
ATOM 787 O O . ARG A 1 98 ? -7.556 -3.843 7.269 1.00 94.38 98 ARG A O 1
ATOM 794 N N . ALA A 1 99 ? -6.480 -5.398 6.052 1.00 94.12 99 ALA A N 1
ATOM 795 C CA . ALA A 1 99 ? -6.789 -6.515 6.939 1.00 94.12 99 ALA A CA 1
ATOM 796 C C . ALA A 1 99 ? -6.092 -6.356 8.296 1.00 94.12 99 ALA A C 1
ATOM 798 O O . ALA A 1 99 ? -6.752 -6.477 9.326 1.00 94.12 99 ALA A O 1
ATOM 799 N N . LEU A 1 100 ? -4.804 -5.995 8.299 1.00 94.81 100 LEU A N 1
ATOM 800 C CA . LEU A 1 100 ? -4.048 -5.690 9.516 1.00 94.81 100 LEU A CA 1
ATOM 801 C C . LEU A 1 100 ? -4.691 -4.550 10.313 1.00 94.81 100 LEU A C 1
ATOM 803 O O . LEU A 1 100 ? -4.945 -4.709 11.503 1.00 94.81 100 LEU A O 1
ATOM 807 N N . GLY A 1 101 ? -5.034 -3.435 9.664 1.00 93.38 101 GLY A N 1
ATOM 808 C CA . GLY A 1 101 ? -5.710 -2.318 10.330 1.00 93.38 101 GLY A CA 1
ATOM 809 C C . GLY A 1 101 ? -7.064 -2.722 10.922 1.00 93.38 101 GLY A C 1
ATOM 810 O O . GLY A 1 101 ? -7.375 -2.386 12.061 1.00 93.38 101 GLY A O 1
ATOM 811 N N . THR A 1 102 ? -7.842 -3.522 10.187 1.00 93.62 102 THR A N 1
ATOM 812 C CA . THR A 1 102 ? -9.131 -4.040 10.675 1.00 93.62 102 THR A CA 1
ATOM 813 C C . THR A 1 102 ? -8.950 -4.981 11.866 1.00 93.62 102 THR A C 1
ATOM 815 O O . THR A 1 102 ? -9.765 -4.963 12.786 1.00 93.62 102 THR A O 1
ATOM 818 N N . PHE A 1 103 ? -7.894 -5.796 11.863 1.00 94.06 103 PHE A N 1
ATOM 819 C CA . PHE A 1 103 ? -7.558 -6.685 12.970 1.00 94.06 103 PHE A CA 1
ATOM 820 C C . PHE A 1 103 ? -7.207 -5.890 14.229 1.00 94.06 103 PHE A C 1
ATOM 822 O O . PHE A 1 103 ? -7.822 -6.116 15.268 1.00 94.06 103 PHE A O 1
ATOM 829 N N . PHE A 1 104 ? -6.296 -4.917 14.133 1.00 93.44 104 PHE A N 1
ATOM 830 C CA . PHE A 1 104 ? -5.925 -4.084 15.281 1.00 93.44 104 PHE A CA 1
ATOM 831 C C . PHE A 1 104 ? -7.106 -3.285 15.831 1.00 93.44 104 PHE A C 1
ATOM 833 O O . PHE A 1 104 ? -7.262 -3.201 17.045 1.00 93.44 104 PHE A O 1
ATOM 840 N N . TRP A 1 105 ? -7.977 -2.769 14.963 1.00 90.44 105 TRP A N 1
ATOM 841 C CA . TRP A 1 105 ? -9.180 -2.070 15.405 1.00 90.44 105 TRP A CA 1
ATOM 842 C C . TRP A 1 105 ? -10.160 -3.002 16.131 1.00 90.44 105 TRP A C 1
ATOM 844 O O . TRP A 1 105 ? -10.526 -2.753 17.276 1.00 90.44 105 TRP A O 1
ATOM 854 N N . LYS A 1 106 ? -10.565 -4.112 15.504 1.00 89.25 106 LYS A N 1
ATOM 855 C CA . LYS A 1 106 ? -11.591 -4.992 16.086 1.00 89.25 106 LYS A CA 1
ATOM 856 C C . LYS A 1 106 ? -11.094 -5.757 17.310 1.00 89.25 106 LYS A C 1
ATOM 858 O O . LYS A 1 106 ? -11.845 -5.926 18.267 1.00 89.25 106 LYS A O 1
ATOM 863 N N . VAL A 1 107 ? -9.864 -6.263 17.262 1.00 87.56 107 VAL A N 1
ATOM 864 C CA . VAL A 1 107 ? -9.302 -7.100 18.331 1.00 87.56 107 VAL A CA 1
ATOM 865 C C . VAL A 1 107 ? -8.670 -6.241 19.417 1.00 87.56 107 VAL A C 1
ATOM 867 O O . VAL A 1 107 ? -8.916 -6.481 20.592 1.00 87.56 107 VAL A O 1
ATOM 870 N N . GLY A 1 108 ? -7.876 -5.241 19.041 1.00 84.12 108 GLY A N 1
ATOM 871 C CA . GLY A 1 108 ? -7.213 -4.374 20.009 1.00 84.12 108 GLY A CA 1
ATOM 872 C C . GLY A 1 108 ? -8.209 -3.466 20.716 1.00 84.12 108 GLY A C 1
ATOM 873 O O . GLY A 1 108 ? -8.401 -3.570 21.922 1.00 84.12 108 GLY A O 1
ATOM 874 N N . ASP A 1 109 ? -8.868 -2.601 19.958 1.00 80.88 109 ASP A N 1
ATOM 875 C CA . ASP A 1 109 ? -9.684 -1.535 20.534 1.00 80.88 109 ASP A CA 1
ATOM 876 C C . ASP A 1 109 ? -11.040 -2.066 21.023 1.00 80.88 109 ASP A C 1
ATOM 878 O O . ASP A 1 109 ? -11.327 -2.120 22.220 1.00 80.88 109 ASP A O 1
ATOM 882 N N . THR A 1 110 ? -11.847 -2.609 20.109 1.00 85.62 110 THR A N 1
ATOM 883 C CA . THR A 1 110 ? -13.223 -2.994 20.449 1.00 85.62 110 THR A CA 1
ATOM 884 C C . THR A 1 110 ? -13.298 -4.192 21.402 1.00 85.62 110 THR A C 1
ATOM 886 O O . THR A 1 110 ? -14.152 -4.229 22.291 1.00 85.62 110 THR A O 1
ATOM 889 N N . ALA A 1 111 ? -12.462 -5.219 21.226 1.00 84.56 111 ALA A N 1
ATOM 890 C CA . ALA A 1 111 ? -12.560 -6.424 22.050 1.00 84.56 111 ALA A CA 1
ATOM 891 C C . ALA A 1 111 ? -11.851 -6.273 23.404 1.00 84.56 111 ALA A C 1
ATOM 893 O O . ALA A 1 111 ? -12.446 -6.601 24.431 1.00 84.56 111 ALA A O 1
ATOM 894 N N . ILE A 1 112 ? -10.607 -5.784 23.424 1.00 85.56 112 ILE A N 1
ATOM 895 C CA . ILE A 1 112 ? -9.814 -5.721 24.660 1.00 85.56 112 ILE A CA 1
ATOM 896 C C . ILE A 1 112 ? -10.139 -4.458 25.459 1.00 85.56 112 ILE A C 1
ATOM 898 O O . ILE A 1 112 ? -10.428 -4.564 26.652 1.00 85.56 112 ILE A O 1
ATOM 902 N N . ILE A 1 113 ? -10.112 -3.280 24.831 1.00 83.62 113 ILE A N 1
ATOM 903 C CA . ILE A 1 113 ? -10.275 -2.012 25.552 1.00 83.62 113 ILE A CA 1
ATOM 904 C C . ILE A 1 113 ? -11.744 -1.802 25.912 1.00 83.62 113 ILE A C 1
ATOM 906 O O . ILE A 1 113 ? -12.090 -1.810 27.097 1.00 83.62 113 ILE A O 1
ATOM 910 N N . ASP A 1 114 ? -12.616 -1.689 24.910 1.00 81.94 114 ASP A N 1
ATOM 911 C CA . ASP A 1 114 ? -14.023 -1.354 25.143 1.00 81.94 114 ASP A CA 1
ATOM 912 C C . ASP A 1 114 ? -14.756 -2.476 25.880 1.00 81.94 114 ASP A C 1
ATOM 914 O O . ASP A 1 114 ? -15.338 -2.275 26.949 1.00 81.94 114 ASP A O 1
ATOM 918 N N . ASN A 1 115 ? -14.742 -3.685 25.314 1.00 80.00 115 ASN A N 1
ATOM 919 C CA . ASN A 1 115 ? -15.525 -4.788 25.864 1.00 80.00 115 ASN A CA 1
ATOM 920 C C . ASN A 1 115 ? -14.861 -5.475 27.057 1.00 80.00 115 ASN A C 1
ATOM 922 O O . ASN A 1 115 ? -15.569 -5.898 27.975 1.00 80.00 115 ASN A O 1
ATOM 926 N N . GLY A 1 116 ? -13.533 -5.578 27.057 1.00 85.12 116 GLY A N 1
ATOM 927 C CA . GLY A 1 116 ? -12.777 -6.179 28.147 1.00 85.12 116 GLY A CA 1
ATOM 928 C C . GLY A 1 116 ? -12.659 -5.241 29.342 1.00 85.12 116 GLY A C 1
ATOM 929 O O . GLY A 1 116 ? -13.255 -5.488 30.389 1.00 85.12 116 GLY A O 1
ATOM 930 N N . ILE A 1 117 ? -11.895 -4.161 29.194 1.00 84.69 117 ILE A N 1
ATOM 931 C CA . ILE A 1 117 ? -11.517 -3.301 30.320 1.00 84.69 117 ILE A CA 1
ATOM 932 C C . ILE A 1 117 ? -12.672 -2.391 30.731 1.00 84.69 117 ILE A C 1
ATOM 934 O O . ILE A 1 117 ? -13.063 -2.401 31.898 1.00 84.69 117 ILE A O 1
ATOM 938 N N . VAL A 1 118 ? -13.242 -1.621 29.805 1.00 85.31 118 VAL A N 1
ATOM 939 C CA . VAL A 1 118 ? -14.224 -0.579 30.146 1.00 85.31 118 VAL A CA 1
ATOM 940 C C . VAL A 1 118 ? -15.561 -1.200 30.553 1.00 85.31 118 VAL A C 1
ATOM 942 O O . VAL A 1 118 ? -15.997 -1.062 31.701 1.00 85.31 118 VAL A O 1
ATOM 945 N N . ASN A 1 119 ? -16.194 -1.952 29.651 1.00 87.62 119 ASN A N 1
ATOM 946 C CA . ASN A 1 119 ? -17.481 -2.595 29.919 1.00 87.62 119 ASN A CA 1
ATOM 947 C C . ASN A 1 119 ? -17.372 -3.697 30.977 1.00 87.62 119 ASN A C 1
ATOM 949 O O . ASN A 1 119 ? -18.308 -3.883 31.757 1.00 87.62 119 ASN A O 1
ATOM 953 N N . GLY A 1 120 ? -16.252 -4.423 31.034 1.00 87.25 120 GLY A N 1
ATOM 954 C CA . GLY A 1 120 ? -16.010 -5.416 32.080 1.00 87.25 120 GLY A CA 1
ATOM 955 C C . GLY A 1 120 ? -15.924 -4.777 33.464 1.00 87.25 120 GLY A C 1
ATOM 956 O O . GLY A 1 120 ? -16.604 -5.234 34.384 1.00 87.25 120 GLY A O 1
ATOM 957 N N . SER A 1 121 ? -15.185 -3.672 33.601 1.00 89.62 121 SER A N 1
ATOM 958 C CA . SER A 1 121 ? -15.097 -2.930 34.867 1.00 89.62 121 SER A CA 1
ATOM 959 C C . SER A 1 121 ? -16.451 -2.359 35.281 1.00 89.62 121 SER A C 1
ATOM 961 O O . SER A 1 121 ? -16.862 -2.522 36.430 1.00 89.62 121 SER A O 1
ATOM 963 N N . ALA A 1 122 ? -17.194 -1.767 34.344 1.00 89.31 122 ALA A N 1
ATOM 964 C CA . ALA A 1 122 ? -18.535 -1.251 34.615 1.00 89.31 122 ALA A CA 1
ATOM 965 C C . ALA A 1 122 ? -19.496 -2.360 35.083 1.00 89.31 122 ALA A C 1
ATOM 967 O O . ALA A 1 122 ? -20.225 -2.181 36.062 1.00 89.31 122 ALA A O 1
ATOM 968 N N . LYS A 1 123 ? -19.464 -3.533 34.436 1.00 90.62 123 LYS A N 1
ATOM 969 C CA . LYS A 1 123 ? -20.260 -4.702 34.845 1.00 90.62 123 LYS A CA 1
ATOM 970 C C . LYS A 1 123 ? -19.855 -5.222 36.220 1.00 90.62 123 LYS A C 1
ATOM 972 O O . LYS A 1 123 ? -20.738 -5.566 37.002 1.00 90.62 123 LYS A O 1
ATOM 977 N N . LEU A 1 124 ? -18.559 -5.260 36.531 1.00 92.44 124 LEU A N 1
ATOM 978 C CA . LEU A 1 124 ? -18.064 -5.695 37.836 1.00 92.44 124 LEU A CA 1
ATOM 979 C C . LEU A 1 124 ? -18.546 -4.760 38.949 1.00 92.44 124 LEU A C 1
ATOM 981 O O . LEU A 1 124 ? -19.122 -5.224 39.933 1.00 92.44 124 LEU A O 1
ATOM 985 N N . VAL A 1 125 ? -18.376 -3.448 38.771 1.00 93.00 125 VAL A N 1
ATOM 986 C CA . VAL A 1 125 ? -18.859 -2.443 39.730 1.00 93.00 125 VAL A CA 1
ATOM 987 C C . VAL A 1 125 ? -20.376 -2.545 39.889 1.00 93.00 125 VAL A C 1
ATOM 989 O O . VAL A 1 125 ? -20.873 -2.579 41.014 1.00 93.00 125 VAL A O 1
ATOM 992 N N . GLY A 1 126 ? -21.115 -2.678 38.784 1.00 93.88 126 GLY A N 1
ATOM 993 C CA . GLY A 1 126 ? -22.564 -2.878 38.813 1.00 93.88 126 GLY A CA 1
ATOM 994 C C . GLY A 1 126 ? -22.982 -4.151 39.557 1.00 93.88 126 GLY A C 1
ATOM 995 O O . GLY A 1 126 ? -23.938 -4.123 40.333 1.00 93.88 126 GLY A O 1
ATOM 996 N N . ALA A 1 127 ? -22.251 -5.255 39.382 1.00 92.94 127 ALA A N 1
ATOM 997 C CA . ALA A 1 127 ? -22.508 -6.511 40.082 1.00 92.94 127 ALA A CA 1
ATOM 998 C C . ALA A 1 127 ? -22.253 -6.385 41.591 1.00 92.94 127 ALA A C 1
ATOM 1000 O O . ALA A 1 127 ? -23.088 -6.820 42.389 1.00 92.94 127 ALA A O 1
ATOM 1001 N N . ILE A 1 128 ? -21.150 -5.744 41.990 1.00 93.56 128 ILE A N 1
ATOM 1002 C CA . ILE A 1 128 ? -20.842 -5.474 43.401 1.00 93.56 128 ILE A CA 1
ATOM 1003 C C . ILE A 1 128 ? -21.930 -4.586 44.008 1.00 93.56 128 ILE A C 1
ATOM 1005 O O . ILE A 1 128 ? -22.507 -4.939 45.037 1.00 93.56 128 ILE A O 1
ATOM 1009 N N . ALA A 1 129 ? -22.283 -3.486 43.341 1.00 93.25 129 ALA A N 1
ATOM 1010 C CA . ALA A 1 129 ? -23.337 -2.583 43.789 1.00 93.25 129 ALA A CA 1
ATOM 1011 C C . ALA A 1 129 ? -24.690 -3.302 43.929 1.00 93.25 129 ALA A C 1
ATOM 1013 O O . ALA A 1 129 ? -25.419 -3.072 44.895 1.00 93.25 129 ALA A O 1
ATOM 1014 N N . ALA A 1 130 ? -25.016 -4.224 43.018 1.00 93.75 130 ALA A N 1
ATOM 1015 C CA . ALA A 1 130 ? -26.236 -5.019 43.098 1.00 93.75 130 ALA A CA 1
ATOM 1016 C C . ALA A 1 130 ? -26.257 -5.953 44.319 1.00 93.75 130 ALA A C 1
ATOM 1018 O O . ALA A 1 130 ? -27.326 -6.132 44.905 1.00 93.75 130 ALA A O 1
ATOM 1019 N N . GLN A 1 131 ? -25.116 -6.526 44.719 1.00 92.56 131 GLN A N 1
ATOM 1020 C CA . GLN A 1 131 ? -25.031 -7.330 45.944 1.00 92.56 131 GLN A CA 1
ATOM 1021 C C . GLN A 1 131 ? -25.076 -6.457 47.201 1.00 92.56 131 GLN A C 1
ATOM 1023 O O . GLN A 1 131 ? -25.833 -6.765 48.118 1.00 92.56 131 GLN A O 1
ATOM 1028 N N . VAL A 1 132 ? -24.353 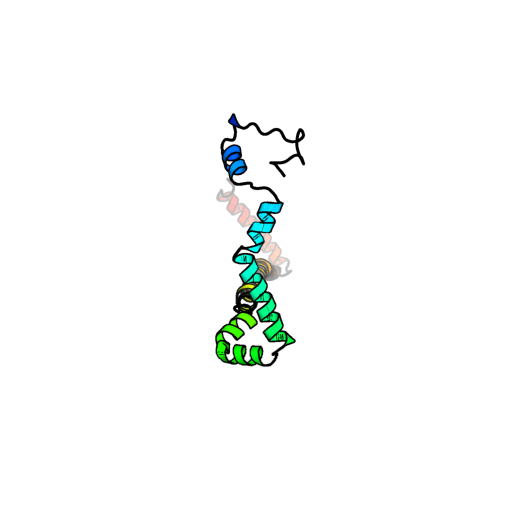-5.332 47.224 1.00 91.50 132 VAL A N 1
ATOM 1029 C CA . VAL A 1 132 ? -24.395 -4.368 48.340 1.00 91.50 132 VAL A CA 1
ATOM 1030 C C . VAL A 1 132 ? -25.816 -3.851 48.559 1.00 91.50 132 VAL A C 1
ATOM 1032 O O . VAL A 1 132 ? -26.278 -3.764 49.694 1.00 91.50 132 VAL A O 1
ATOM 1035 N N . ARG A 1 133 ? -26.564 -3.591 47.482 1.00 91.69 133 ARG A N 1
ATOM 1036 C CA . ARG A 1 133 ? -27.969 -3.180 47.567 1.00 91.69 133 ARG A CA 1
ATOM 1037 C C . ARG A 1 133 ? -28.853 -4.222 48.257 1.00 91.69 133 ARG A C 1
ATOM 1039 O O . ARG A 1 133 ? -29.773 -3.832 48.960 1.00 91.69 133 ARG A O 1
ATOM 1046 N N . LYS A 1 134 ? -28.578 -5.524 48.115 1.00 88.88 134 LYS A N 1
ATOM 1047 C CA . LYS A 1 134 ? -29.337 -6.571 48.829 1.00 88.88 134 LYS A CA 1
ATOM 1048 C C . LYS A 1 134 ? -29.070 -6.577 50.334 1.00 88.88 134 LYS A C 1
ATOM 1050 O O . LYS A 1 134 ? -29.935 -7.006 51.087 1.00 88.88 134 LYS A O 1
ATOM 1055 N N . ALA A 1 135 ? -27.903 -6.099 50.773 1.00 85.69 135 ALA A N 1
ATOM 1056 C CA . ALA A 1 135 ? -27.609 -5.939 52.1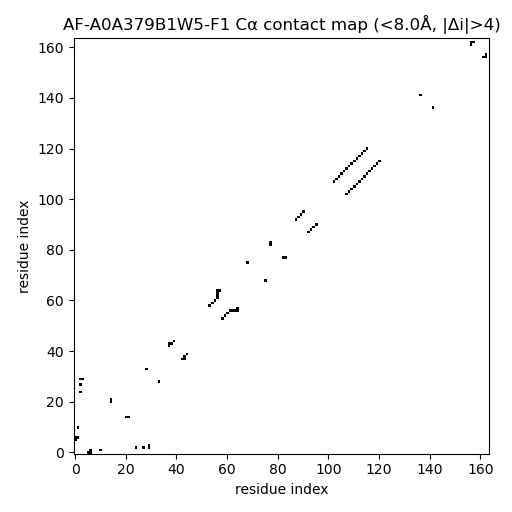96 1.00 85.69 135 ALA A CA 1
ATOM 1057 C C . ALA A 1 135 ? -28.429 -4.804 52.840 1.00 85.69 135 ALA A C 1
ATOM 1059 O O . ALA A 1 135 ? -28.569 -4.763 54.061 1.00 85.69 135 ALA A O 1
ATOM 1060 N N . GLN A 1 136 ? -29.014 -3.905 52.040 1.00 85.81 136 GLN A N 1
ATOM 1061 C CA . GLN A 1 136 ? -29.989 -2.927 52.515 1.00 85.81 136 GLN A CA 1
ATOM 1062 C C . GLN A 1 136 ? -31.392 -3.545 52.516 1.00 85.81 136 GLN A C 1
ATOM 1064 O O . GLN A 1 136 ? -32.107 -3.520 51.518 1.00 85.81 136 GLN A O 1
ATOM 1069 N N . THR A 1 137 ? -31.785 -4.116 53.653 1.00 85.31 137 THR A N 1
ATOM 1070 C CA . THR A 1 137 ? -33.068 -4.822 53.825 1.00 85.31 137 THR A CA 1
ATOM 1071 C C . THR A 1 137 ? -34.246 -3.895 54.150 1.00 85.31 137 THR A C 1
ATOM 1073 O O . THR A 1 137 ? -35.391 -4.334 54.105 1.00 85.31 137 THR A O 1
ATOM 1076 N N . GLY A 1 138 ? -33.989 -2.626 54.496 1.00 85.06 138 GLY A N 1
ATOM 1077 C CA . GLY A 1 138 ? -35.019 -1.639 54.854 1.00 85.06 138 GLY A CA 1
ATOM 1078 C C . GLY A 1 138 ? -35.585 -1.779 56.274 1.00 85.06 138 GLY A C 1
ATOM 1079 O O . GLY A 1 138 ? -36.383 -0.950 56.702 1.00 85.06 138 GLY A O 1
ATOM 1080 N N . PHE A 1 139 ? -35.154 -2.782 57.040 1.00 90.25 139 PHE A N 1
ATOM 1081 C CA . PHE A 1 139 ? -35.609 -2.988 58.410 1.00 90.25 139 PHE A CA 1
ATOM 1082 C C . PHE A 1 139 ? -34.755 -2.232 59.435 1.00 90.25 139 PHE A C 1
ATOM 1084 O O . PHE A 1 139 ? -33.530 -2.359 59.461 1.00 90.25 139 PHE A O 1
ATOM 1091 N N . ILE A 1 140 ? -35.405 -1.506 60.350 1.00 89.56 140 ILE A N 1
ATOM 1092 C CA . ILE A 1 140 ? -34.738 -0.668 61.366 1.00 89.56 140 ILE A CA 1
ATOM 1093 C C . ILE A 1 140 ? -33.823 -1.492 62.290 1.00 89.56 140 ILE A C 1
ATOM 1095 O O . ILE A 1 140 ? -32.726 -1.047 62.624 1.00 89.56 140 ILE A O 1
ATOM 1099 N N . TYR A 1 141 ? -34.225 -2.715 62.656 1.00 90.25 141 TYR A N 1
ATOM 1100 C CA . TYR A 1 141 ? -33.449 -3.575 63.559 1.00 90.25 141 TYR A CA 1
ATOM 1101 C C . TYR A 1 141 ? -32.075 -3.955 62.986 1.00 90.25 141 TYR A C 1
ATOM 1103 O O . TYR A 1 141 ? -31.082 -3.951 63.712 1.00 90.25 141 TYR A O 1
ATOM 1111 N N . THR A 1 142 ? -31.988 -4.214 61.679 1.00 86.38 142 THR A N 1
ATOM 1112 C CA . THR A 1 142 ? -30.721 -4.513 60.992 1.00 86.38 142 THR A CA 1
ATOM 1113 C C . THR A 1 142 ? -29.770 -3.320 60.998 1.00 86.38 142 THR A C 1
ATOM 1115 O O . THR A 1 142 ? -28.569 -3.503 61.182 1.00 86.38 142 THR A O 1
ATOM 1118 N N . TYR A 1 143 ? -30.289 -2.095 60.873 1.00 90.69 143 TYR A N 1
ATOM 1119 C CA . TYR A 1 143 ? -29.465 -0.887 60.965 1.00 90.69 143 TYR A CA 1
ATOM 1120 C C . TYR A 1 143 ? -28.960 -0.648 62.390 1.00 90.69 143 TYR A C 1
ATOM 1122 O O . TYR A 1 143 ? -27.777 -0.370 62.572 1.00 90.69 143 TYR A O 1
ATOM 1130 N N . ALA A 1 144 ? -29.818 -0.810 63.402 1.00 92.38 144 ALA A N 1
ATOM 1131 C CA . ALA A 1 144 ? -29.417 -0.662 64.802 1.00 92.38 144 ALA A CA 1
ATOM 1132 C C . ALA A 1 144 ? -28.317 -1.669 65.191 1.00 92.38 144 ALA A C 1
ATOM 1134 O O . ALA A 1 144 ? -27.319 -1.290 65.804 1.00 92.38 144 ALA A O 1
ATOM 1135 N N . ALA A 1 145 ? -28.451 -2.933 64.769 1.00 91.62 145 ALA A N 1
ATOM 1136 C CA . ALA A 1 145 ? -27.427 -3.955 64.982 1.00 91.62 145 ALA A CA 1
ATOM 1137 C C . ALA A 1 145 ? -26.096 -3.600 64.290 1.00 91.62 145 ALA A C 1
ATOM 1139 O O . ALA A 1 145 ? -25.037 -3.721 64.906 1.00 91.62 145 ALA A O 1
ATOM 1140 N N . ALA A 1 146 ? -26.142 -3.108 63.046 1.00 91.44 146 ALA A N 1
ATOM 1141 C CA . ALA A 1 146 ? -24.952 -2.670 62.316 1.00 91.44 146 ALA A CA 1
ATOM 1142 C C . ALA A 1 146 ? -24.244 -1.483 62.996 1.00 91.44 146 ALA A C 1
ATOM 1144 O O . ALA A 1 146 ? -23.015 -1.454 63.043 1.00 91.44 146 ALA A O 1
ATOM 1145 N N . MET A 1 147 ? -24.996 -0.532 63.563 1.00 93.94 147 MET A N 1
ATOM 1146 C CA . MET A 1 147 ? -24.430 0.599 64.311 1.00 93.94 147 MET A CA 1
ATOM 1147 C C . MET A 1 147 ? -23.699 0.137 65.574 1.00 93.94 147 MET A C 1
ATOM 1149 O O . MET A 1 147 ? -22.545 0.510 65.780 1.00 93.94 147 MET A O 1
ATOM 1153 N N . VAL A 1 148 ? -24.338 -0.704 66.397 1.00 95.31 148 VAL A N 1
ATOM 1154 C CA . VAL A 1 148 ? -23.714 -1.249 67.617 1.00 95.31 148 VAL A CA 1
ATOM 1155 C C . VAL A 1 148 ? -22.459 -2.046 67.266 1.00 95.31 148 VAL A C 1
ATOM 1157 O O . VAL A 1 148 ? -21.411 -1.845 67.880 1.00 95.31 148 VAL A O 1
ATOM 1160 N N . PHE A 1 149 ? -22.534 -2.895 66.238 1.00 95.25 149 PHE A N 1
ATOM 1161 C CA . PHE A 1 149 ? -21.380 -3.639 65.742 1.00 95.25 149 PHE A CA 1
ATOM 1162 C C . PHE A 1 149 ? -20.243 -2.705 65.297 1.00 95.25 149 PHE A C 1
ATOM 1164 O O . PHE A 1 149 ? -19.097 -2.911 65.690 1.00 95.25 149 PHE A O 1
ATOM 1171 N N . GLY A 1 150 ? -20.551 -1.642 64.547 1.00 94.19 150 GLY A N 1
ATOM 1172 C CA . GLY A 1 150 ? -19.569 -0.645 64.117 1.00 94.19 150 GLY A CA 1
ATOM 1173 C C . GLY A 1 150 ? -18.857 0.048 65.283 1.00 94.19 150 GLY A C 1
ATOM 1174 O O . GLY A 1 150 ? -17.634 0.179 65.258 1.00 94.19 150 GLY A O 1
ATOM 1175 N N . VAL A 1 151 ? -19.590 0.430 66.336 1.00 95.12 151 VAL A N 1
ATOM 1176 C CA . VAL A 1 151 ? -18.992 1.025 67.546 1.00 95.12 151 VAL A CA 1
ATOM 1177 C C . VAL A 1 151 ? -18.075 0.029 68.258 1.00 95.12 151 VAL A C 1
ATOM 1179 O O . VAL A 1 151 ? -16.961 0.392 68.633 1.00 95.12 151 VAL A O 1
ATOM 1182 N N . LEU A 1 152 ? -18.495 -1.231 68.407 1.00 95.44 152 LEU A N 1
ATOM 1183 C CA . LEU A 1 152 ? -17.669 -2.273 69.029 1.00 95.44 152 LEU A CA 1
ATOM 1184 C C . LEU A 1 152 ? -16.374 -2.527 68.246 1.00 95.44 152 LEU A C 1
ATOM 1186 O O . LEU A 1 152 ? -15.313 -2.650 68.857 1.00 95.44 152 LEU A O 1
ATOM 1190 N N . VAL A 1 153 ? -16.442 -2.557 66.911 1.00 95.06 153 VAL A N 1
ATOM 1191 C CA . VAL A 1 153 ? -15.259 -2.703 66.047 1.00 95.06 153 VAL A CA 1
ATOM 1192 C C . VAL A 1 153 ? -14.309 -1.519 66.219 1.00 95.06 153 VAL A C 1
ATOM 1194 O O . VAL A 1 153 ? -13.118 -1.733 66.435 1.00 95.06 153 VAL A O 1
ATOM 1197 N N . LEU A 1 154 ? -14.811 -0.280 66.185 1.00 92.44 154 LEU A N 1
ATOM 1198 C CA . LEU A 1 154 ? -13.984 0.919 66.368 1.00 92.44 154 LEU A CA 1
ATOM 1199 C C . LEU A 1 154 ? -13.307 0.951 67.744 1.00 92.44 154 LEU A C 1
ATOM 1201 O O . LEU A 1 154 ? -12.109 1.237 67.835 1.00 92.44 154 LEU A O 1
ATOM 1205 N N . LEU A 1 155 ? -14.041 0.614 68.807 1.00 92.19 155 LEU A N 1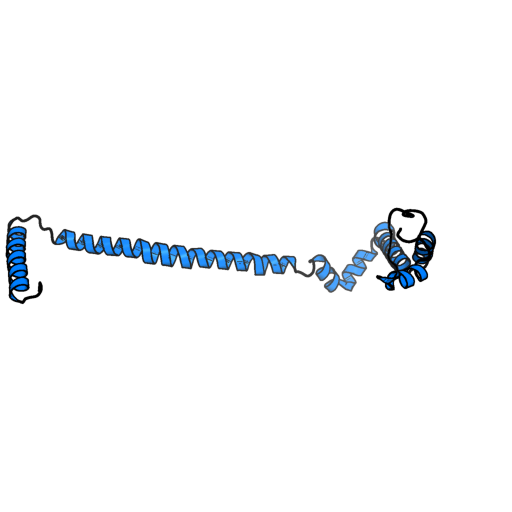
ATOM 1206 C CA . LEU A 1 155 ? -13.480 0.513 70.155 1.00 92.19 155 LEU A CA 1
ATOM 1207 C C . LEU A 1 155 ? -12.421 -0.591 70.234 1.00 92.19 155 LEU A C 1
ATOM 1209 O O . LEU A 1 155 ? -11.341 -0.353 70.768 1.00 92.19 155 LEU A O 1
ATOM 1213 N N . GLY A 1 156 ? -12.687 -1.762 69.649 1.00 93.25 156 GLY A N 1
ATOM 1214 C CA . GLY A 1 156 ? -11.738 -2.874 69.597 1.00 93.25 156 GLY A CA 1
ATOM 1215 C C . GLY A 1 156 ? -10.451 -2.523 68.849 1.00 93.25 156 GLY A C 1
ATOM 1216 O O . GLY A 1 156 ? -9.362 -2.750 69.371 1.00 93.25 156 GLY A O 1
ATOM 1217 N N . MET A 1 157 ? -10.557 -1.898 67.671 1.00 91.00 157 MET A N 1
ATOM 1218 C CA . MET A 1 157 ? -9.403 -1.420 66.896 1.00 91.00 157 MET A CA 1
ATOM 1219 C C . MET A 1 157 ? -8.580 -0.383 67.673 1.00 91.00 157 MET A C 1
ATOM 1221 O O . MET A 1 157 ? -7.351 -0.413 67.644 1.00 91.00 157 MET A O 1
ATOM 1225 N N . THR A 1 158 ? -9.247 0.512 68.405 1.00 88.50 158 THR A N 1
ATOM 1226 C CA . THR A 1 158 ? -8.578 1.517 69.246 1.00 88.50 158 THR A CA 1
ATOM 1227 C C . THR A 1 158 ? -7.850 0.868 70.422 1.00 88.50 158 THR A C 1
ATOM 1229 O O . THR A 1 158 ? -6.703 1.207 70.707 1.00 88.50 158 THR A O 1
ATOM 1232 N N . PHE A 1 159 ? -8.484 -0.106 71.076 1.00 87.75 159 PHE A N 1
ATOM 1233 C CA . PHE A 1 159 ? -7.924 -0.817 72.224 1.00 87.75 159 PHE A CA 1
ATOM 1234 C C 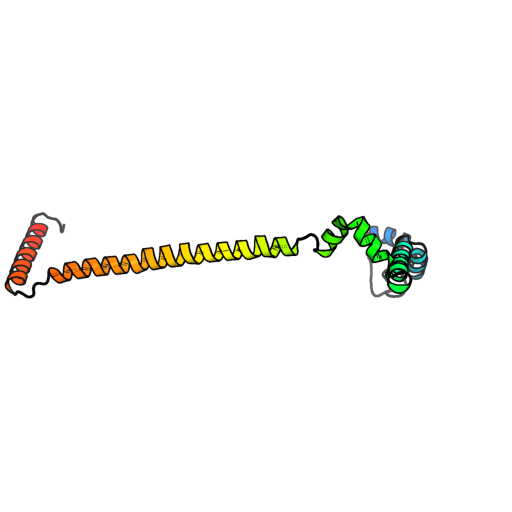. PHE A 1 159 ? -6.724 -1.699 71.844 1.00 87.75 159 PHE A C 1
ATOM 1236 O O . PHE A 1 159 ? -5.760 -1.786 72.599 1.00 87.75 159 PHE A O 1
ATOM 1243 N N . TRP A 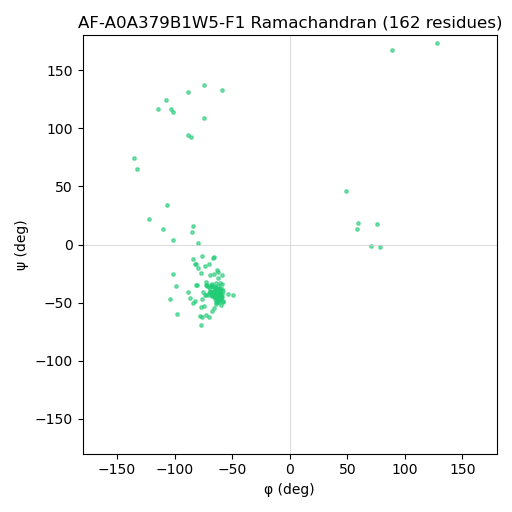1 160 ? -6.748 -2.303 70.650 1.00 85.69 160 TRP A N 1
ATOM 1244 C CA . TRP A 1 160 ? -5.642 -3.107 70.113 1.00 85.69 160 TRP A CA 1
ATOM 1245 C C . TRP A 1 160 ? -4.497 -2.275 69.511 1.00 85.69 160 TRP A C 1
ATOM 1247 O O . TRP A 1 160 ? -3.529 -2.837 69.003 1.00 85.69 160 TRP A O 1
ATOM 1257 N N . GLY A 1 161 ? -4.593 -0.941 69.559 1.00 80.81 161 GLY A N 1
ATOM 1258 C CA . GLY A 1 161 ? -3.531 -0.038 69.115 1.00 80.81 161 GLY A CA 1
ATOM 1259 C C . GLY A 1 161 ? -3.394 0.110 67.598 1.00 80.81 161 GLY A C 1
ATOM 1260 O O . GLY A 1 161 ? -2.375 0.611 67.145 1.00 80.81 161 GLY A O 1
ATOM 1261 N N . LEU A 1 162 ? -4.407 -0.265 66.810 1.00 76.75 162 LEU A N 1
ATOM 1262 C CA . LEU A 1 162 ? -4.382 -0.181 65.338 1.00 76.75 162 LEU A CA 1
ATOM 1263 C C . LEU A 1 162 ? -4.355 1.263 64.790 1.00 76.75 162 LEU A C 1
ATOM 1265 O O . LEU A 1 162 ? -4.145 1.457 63.597 1.00 76.75 162 LEU A O 1
ATOM 1269 N N . PHE A 1 163 ? -4.586 2.260 65.651 1.00 73.62 163 PHE A N 1
ATOM 1270 C CA . PHE A 1 163 ? -4.590 3.694 65.331 1.00 73.62 163 PHE A CA 1
ATOM 1271 C C . PHE A 1 163 ? -3.393 4.467 65.930 1.00 73.62 163 PHE A C 1
ATOM 1273 O O . PHE A 1 163 ? -3.442 5.697 65.986 1.00 73.62 163 PHE A O 1
ATOM 1280 N N . ARG A 1 164 ? -2.350 3.776 66.416 1.00 58.06 164 ARG A N 1
ATOM 1281 C CA . ARG A 1 164 ? -1.085 4.390 66.863 1.00 58.06 164 ARG A CA 1
ATOM 1282 C C . ARG A 1 164 ? 0.023 4.188 65.843 1.00 58.06 164 ARG A C 1
ATOM 1284 O O . ARG A 1 164 ? 0.031 3.119 65.197 1.00 58.06 164 ARG A O 1
#

InterPro domains:
  IPR003945 NADH-quinone oxidoreductase, chain 5-like [PTHR42829] (37-154)

pLDDT: mean 87.5, std 8.11, range [57.12, 96.88]

Foldseek 3Di:
DVPDPPCPPPDDDDCVVPVVVVVVVVVDPDDVVVVVVCVVDVVNVVVVVVVVVCCCCVPVNVPVVVVVCVVVVVVNVCVVCVVCPVVCCVVPPVVVVVVVVVCCCVVVPVPCPVVNPPVVVVVVVVVVVVVVVVLPPVDPVSVVVVVVVVVVVVVVCVVVPVPD